Protein AF-A0A7Y2VBQ7-F1 (afdb_monomer_lite)

Radius of gyration: 13.42 Å; chains: 1; bounding box: 28×20×35 Å

Foldseek 3Di:
DWDWDWDDDPFKIKTWTWDFAPPVDPDTDIDTPWMWMDTPPDPDIDTDD

pLDDT: mean 89.56, std 8.25, range [67.19, 96.81]

Structure (mmCIF, N/CA/C/O backbone):
data_AF-A0A7Y2VBQ7-F1
#
_entry.id   AF-A0A7Y2VBQ7-F1
#
loop_
_atom_site.group_PDB
_ato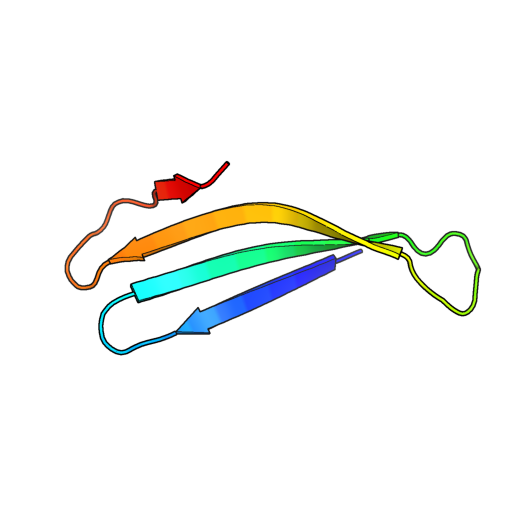m_site.id
_atom_site.type_symbol
_atom_site.label_atom_id
_atom_site.label_alt_id
_atom_site.label_comp_id
_atom_site.label_asym_id
_atom_site.label_entity_id
_atom_site.label_seq_id
_atom_site.pdbx_PDB_ins_code
_atom_site.Cartn_x
_atom_site.Cartn_y
_atom_site.Cartn_z
_atom_site.occupancy
_atom_site.B_iso_or_equiv
_atom_site.auth_seq_id
_atom_site.auth_comp_id
_atom_site.auth_asym_id
_atom_site.auth_atom_id
_atom_site.pdbx_PDB_model_num
ATOM 1 N N . HIS A 1 1 ? 9.749 5.611 -12.894 1.00 81.56 1 HIS A N 1
ATOM 2 C CA . HIS A 1 1 ? 8.369 5.110 -13.061 1.00 81.56 1 HIS A CA 1
ATOM 3 C C . HIS A 1 1 ? 7.988 4.309 -11.837 1.00 81.56 1 HIS A C 1
ATOM 5 O O . HIS A 1 1 ? 8.871 3.769 -11.179 1.00 81.56 1 HIS A O 1
ATOM 11 N N . GLY A 1 2 ? 6.710 4.263 -11.497 1.00 88.88 2 GLY A N 1
ATOM 12 C CA . GLY A 1 2 ? 6.280 3.622 -10.269 1.00 88.88 2 GLY A CA 1
ATOM 13 C C . GLY A 1 2 ? 4.773 3.611 -10.145 1.00 88.88 2 GLY A C 1
ATOM 14 O O . GLY A 1 2 ? 4.069 4.162 -10.991 1.00 88.88 2 GLY A O 1
ATOM 15 N N . TYR A 1 3 ? 4.305 2.983 -9.083 1.00 92.50 3 TYR A N 1
ATOM 16 C CA . TYR A 1 3 ? 2.908 2.998 -8.693 1.00 92.50 3 TYR A CA 1
ATOM 17 C C . TYR A 1 3 ? 2.812 3.003 -7.172 1.00 92.50 3 TYR A C 1
ATOM 19 O O . TYR A 1 3 ? 3.721 2.559 -6.463 1.00 92.50 3 TYR A O 1
ATOM 27 N N . LEU A 1 4 ? 1.699 3.525 -6.673 1.00 94.50 4 LEU A N 1
ATOM 28 C CA . LEU A 1 4 ? 1.357 3.429 -5.267 1.00 94.50 4 LEU A CA 1
ATOM 29 C C . LEU A 1 4 ? 0.492 2.186 -5.080 1.00 94.50 4 LEU A C 1
ATOM 31 O O . LEU A 1 4 ? -0.592 2.098 -5.651 1.00 94.50 4 LEU A O 1
ATOM 35 N N . LEU A 1 5 ? 0.974 1.222 -4.299 1.00 95.44 5 LEU A N 1
ATOM 36 C CA . LEU A 1 5 ? 0.170 0.073 -3.903 1.00 95.44 5 LEU A CA 1
ATOM 37 C C . LEU A 1 5 ? -0.512 0.395 -2.575 1.00 95.44 5 LEU A C 1
ATOM 39 O O . LEU A 1 5 ? 0.139 0.426 -1.529 1.00 95.44 5 LEU A O 1
ATOM 43 N N . LEU A 1 6 ? -1.813 0.664 -2.652 1.00 96.12 6 LEU A N 1
ATOM 44 C CA . LEU A 1 6 ? -2.667 0.920 -1.500 1.00 96.12 6 LEU A CA 1
ATOM 45 C C . LEU A 1 6 ? -3.303 -0.387 -1.030 1.00 96.12 6 LEU A C 1
ATOM 47 O O . LEU A 1 6 ? -3.961 -1.075 -1.809 1.00 96.12 6 LEU A O 1
ATOM 51 N N . THR A 1 7 ? -3.133 -0.696 0.250 1.00 95.44 7 THR A N 1
ATOM 52 C CA . THR A 1 7 ? -3.819 -1.801 0.921 1.00 95.44 7 THR A CA 1
ATOM 53 C C . THR A 1 7 ? -4.698 -1.217 2.015 1.00 95.44 7 THR A C 1
ATOM 55 O O . THR A 1 7 ? -4.211 -0.483 2.874 1.00 95.44 7 THR A O 1
ATOM 58 N N . LEU A 1 8 ? -5.989 -1.534 1.968 1.00 95.75 8 LEU A N 1
ATOM 59 C CA . LEU A 1 8 ? -6.993 -1.036 2.900 1.00 95.75 8 LEU A CA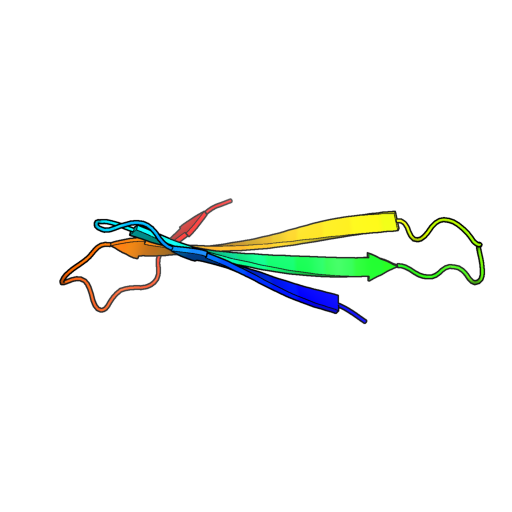 1
ATOM 60 C C . LEU A 1 8 ? -7.597 -2.214 3.659 1.00 95.75 8 LEU A C 1
ATOM 62 O O . LEU A 1 8 ? -8.000 -3.208 3.058 1.00 95.75 8 LEU A O 1
ATOM 66 N N . THR A 1 9 ? -7.671 -2.073 4.973 1.00 96.06 9 THR A N 1
ATOM 67 C CA . THR A 1 9 ? -8.457 -2.922 5.870 1.00 96.06 9 THR A CA 1
ATOM 68 C C . THR A 1 9 ? -9.439 -2.036 6.636 1.00 96.06 9 THR A C 1
ATOM 70 O O . THR A 1 9 ? -9.391 -0.811 6.515 1.00 96.06 9 THR A O 1
ATOM 73 N N . GLU A 1 10 ? -10.320 -2.625 7.444 1.00 96.81 10 GLU A N 1
ATOM 74 C CA . GLU A 1 10 ? -11.235 -1.841 8.286 1.00 96.81 10 GLU A CA 1
ATOM 75 C C . GLU A 1 10 ? -10.514 -0.958 9.317 1.00 96.81 10 GLU A C 1
ATOM 77 O O . GLU A 1 10 ? -11.076 0.048 9.752 1.00 96.81 10 GLU A O 1
ATOM 82 N N . GLU A 1 11 ? -9.280 -1.318 9.687 1.00 96.12 11 GLU A N 1
ATOM 83 C CA . GLU A 1 11 ? -8.533 -0.707 10.793 1.00 96.12 11 GLU A CA 1
ATOM 84 C C . GLU A 1 11 ? -7.259 0.028 10.353 1.00 96.12 11 GLU A C 1
ATOM 86 O O . GLU A 1 11 ? -6.809 0.947 11.037 1.00 96.12 11 GLU A O 1
ATOM 91 N N . GLU A 1 12 ? -6.681 -0.321 9.205 1.00 95.75 12 GLU A N 1
ATOM 92 C CA . GLU A 1 12 ? -5.419 0.243 8.719 1.00 95.75 12 GLU A CA 1
ATOM 93 C C . GLU A 1 12 ? -5.445 0.475 7.205 1.00 95.75 12 GLU A C 1
ATOM 95 O O . GLU A 1 12 ? -5.863 -0.389 6.427 1.00 95.75 12 GLU A O 1
ATOM 100 N N . ALA A 1 13 ? -4.908 1.623 6.789 1.00 96.00 13 ALA A N 1
ATOM 101 C CA . ALA A 1 13 ? -4.517 1.897 5.414 1.00 96.00 13 ALA A CA 1
ATOM 102 C C . ALA A 1 13 ? -2.988 1.924 5.309 1.00 96.00 13 ALA A C 1
ATOM 104 O O . ALA A 1 13 ? -2.319 2.644 6.051 1.00 96.00 13 ALA A O 1
ATOM 105 N N . THR A 1 14 ? -2.435 1.164 4.364 1.00 95.94 14 THR A N 1
ATOM 106 C CA . THR A 1 14 ? -0.999 1.135 4.062 1.00 95.94 14 THR A CA 1
ATOM 107 C C . THR A 1 14 ? -0.750 1.586 2.628 1.00 95.94 14 THR A C 1
ATOM 109 O O . THR A 1 14 ? -1.415 1.133 1.697 1.00 95.94 14 THR A O 1
ATOM 112 N N . ALA A 1 15 ? 0.233 2.461 2.444 1.00 95.56 15 ALA A N 1
ATOM 113 C CA . ALA A 1 15 ? 0.663 2.986 1.161 1.00 95.56 15 ALA A CA 1
ATOM 114 C C . ALA A 1 15 ? 2.120 2.588 0.899 1.00 95.56 15 ALA A C 1
ATOM 116 O O . ALA A 1 15 ? 3.045 3.077 1.550 1.00 95.56 15 ALA A O 1
ATOM 117 N N . ASN A 1 16 ? 2.312 1.695 -0.070 1.00 95.12 16 ASN A N 1
ATOM 118 C CA . ASN A 1 16 ? 3.620 1.196 -0.481 1.00 95.12 16 ASN A CA 1
ATOM 119 C C . ASN A 1 16 ? 4.050 1.880 -1.778 1.00 95.12 16 ASN A C 1
ATOM 121 O O . ASN A 1 16 ? 3.452 1.646 -2.833 1.00 95.12 16 ASN A O 1
ATOM 125 N N . PHE A 1 17 ? 5.103 2.693 -1.726 1.00 94.12 17 PHE A N 1
ATOM 126 C CA . PHE A 1 17 ? 5.642 3.330 -2.923 1.00 94.12 17 PHE A CA 1
ATOM 127 C C . PHE A 1 17 ? 6.557 2.352 -3.667 1.00 94.12 17 PHE A C 1
ATOM 129 O O . PHE A 1 17 ? 7.630 1.992 -3.174 1.00 94.12 17 PHE A O 1
ATOM 136 N N . LYS A 1 18 ? 6.106 1.879 -4.835 1.00 93.75 18 LYS A N 1
ATOM 137 C CA . LYS A 1 18 ? 6.828 0.912 -5.667 1.00 93.75 18 LYS A CA 1
ATOM 138 C C . LYS A 1 18 ? 7.537 1.633 -6.804 1.00 93.75 18 LYS A C 1
ATOM 140 O O . LYS A 1 18 ? 6.891 2.246 -7.654 1.00 93.75 18 LYS A O 1
ATOM 145 N N . ILE A 1 19 ? 8.860 1.511 -6.848 1.00 92.75 19 ILE A N 1
ATOM 146 C CA . ILE A 1 19 ? 9.670 1.979 -7.970 1.00 92.75 19 ILE A CA 1
ATOM 147 C C . ILE A 1 19 ? 9.833 0.829 -8.954 1.00 92.75 19 ILE A C 1
ATOM 149 O O . ILE A 1 19 ? 10.258 -0.264 -8.587 1.00 92.75 19 ILE A O 1
ATOM 153 N N . VAL A 1 20 ? 9.520 1.104 -10.217 1.00 91.25 20 VAL A N 1
ATOM 154 C CA . VAL A 1 20 ? 9.737 0.188 -11.334 1.00 91.25 20 VAL A CA 1
ATOM 155 C C . VAL A 1 20 ? 10.999 0.637 -12.062 1.00 91.25 20 VAL A C 1
ATOM 157 O O . VAL A 1 20 ? 11.007 1.679 -12.725 1.00 91.25 20 VAL A O 1
ATOM 160 N N . ASN A 1 21 ? 12.069 -0.146 -11.937 1.00 87.00 21 ASN A N 1
ATOM 161 C CA . ASN A 1 21 ? 13.314 0.085 -12.650 1.00 87.00 21 ASN A CA 1
ATOM 162 C C . ASN A 1 21 ? 13.328 -0.707 -13.965 1.00 87.00 21 ASN A C 1
ATOM 164 O O . ASN A 1 21 ? 13.599 -1.911 -14.007 1.00 87.00 21 ASN A O 1
ATOM 168 N N . THR A 1 22 ? 13.011 -0.013 -15.054 1.00 74.31 22 THR A N 1
ATOM 169 C CA . THR A 1 22 ? 13.022 -0.551 -16.415 1.00 74.31 22 THR A CA 1
ATOM 170 C C . THR A 1 22 ? 14.382 -0.286 -17.062 1.00 74.31 22 THR A C 1
ATOM 172 O O . THR A 1 22 ? 14.542 0.678 -17.809 1.00 74.31 22 THR A O 1
ATOM 175 N N . ASN A 1 23 ? 15.369 -1.157 -16.844 1.00 71.81 23 ASN A N 1
ATOM 176 C CA . ASN A 1 23 ? 16.679 -1.087 -17.520 1.00 71.81 23 ASN A CA 1
ATOM 177 C C . ASN A 1 23 ? 16.610 -1.482 -19.017 1.00 71.81 23 ASN A C 1
ATOM 179 O O . ASN A 1 23 ? 17.503 -2.155 -19.525 1.00 71.81 23 ASN A O 1
ATOM 183 N N . ARG A 1 24 ? 15.525 -1.131 -19.728 1.00 68.50 24 ARG A N 1
ATOM 184 C CA . ARG A 1 24 ? 15.191 -1.603 -21.092 1.00 68.50 24 ARG A C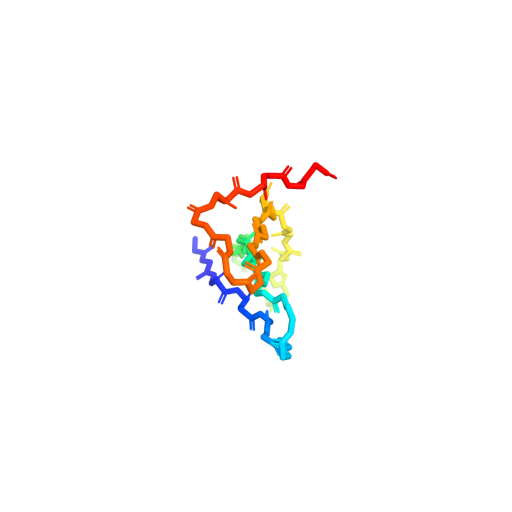A 1
ATOM 185 C C . ARG A 1 24 ? 15.122 -3.139 -21.232 1.00 68.50 24 ARG A C 1
ATOM 187 O O . ARG A 1 24 ? 15.256 -3.665 -22.332 1.00 68.50 24 ARG A O 1
ATOM 194 N N . ARG A 1 25 ? 14.913 -3.866 -20.127 1.00 69.00 25 ARG A N 1
ATOM 195 C CA . ARG A 1 25 ? 14.735 -5.331 -20.084 1.00 69.00 25 ARG A CA 1
ATOM 196 C C . ARG A 1 25 ? 13.249 -5.688 -19.967 1.00 69.00 25 ARG A C 1
ATOM 198 O O . ARG A 1 25 ? 12.487 -4.900 -19.415 1.00 69.00 25 ARG A O 1
ATOM 205 N N . ARG A 1 26 ? 12.856 -6.866 -20.478 1.00 71.94 26 ARG A N 1
ATOM 206 C CA . ARG A 1 26 ? 11.471 -7.386 -20.399 1.00 71.94 26 ARG A CA 1
ATOM 207 C C . ARG A 1 26 ? 10.986 -7.595 -18.961 1.00 71.94 26 ARG A C 1
ATOM 209 O O . ARG A 1 26 ? 9.797 -7.431 -18.727 1.00 71.94 26 ARG A O 1
ATOM 216 N N . ASP A 1 27 ? 11.901 -7.864 -18.031 1.00 79.88 27 ASP A N 1
ATOM 217 C CA . ASP A 1 27 ? 11.595 -8.040 -16.611 1.00 79.88 27 ASP A CA 1
ATOM 218 C C . ASP A 1 27 ? 12.027 -6.802 -15.815 1.00 79.88 27 ASP A C 1
ATOM 220 O O . ASP A 1 27 ? 13.220 -6.628 -15.528 1.00 79.88 27 ASP A O 1
ATOM 224 N N . PRO A 1 28 ? 11.094 -5.888 -15.496 1.00 81.31 28 PRO A N 1
ATOM 225 C CA . PRO A 1 28 ? 11.406 -4.740 -14.666 1.00 81.31 28 PRO A CA 1
ATOM 226 C C . PRO A 1 28 ? 11.695 -5.183 -13.232 1.00 81.31 28 PRO A C 1
ATOM 228 O O . PRO A 1 28 ? 10.954 -5.972 -12.649 1.00 81.31 28 PRO A O 1
ATOM 231 N N . ASN A 1 29 ? 12.743 -4.621 -12.632 1.00 87.94 29 ASN A N 1
ATOM 232 C CA . ASN A 1 29 ? 12.986 -4.812 -11.209 1.00 87.94 29 ASN A CA 1
ATOM 233 C C . ASN A 1 29 ? 12.085 -3.852 -10.422 1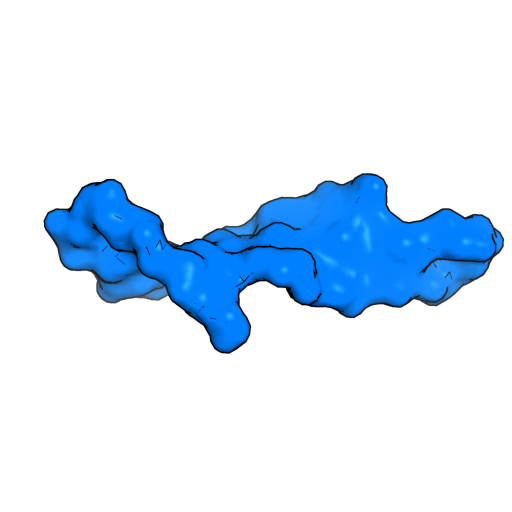.00 87.94 29 ASN A C 1
ATOM 235 O O . ASN A 1 29 ? 12.183 -2.635 -10.606 1.00 87.94 29 ASN A O 1
ATOM 239 N N . ILE A 1 30 ? 11.210 -4.386 -9.570 1.00 89.94 30 ILE A N 1
ATOM 240 C CA . ILE A 1 30 ? 10.275 -3.599 -8.762 1.00 89.94 30 ILE A CA 1
ATOM 241 C C . ILE A 1 30 ? 10.683 -3.708 -7.297 1.00 89.94 30 ILE A C 1
ATOM 243 O O . ILE A 1 30 ? 10.695 -4.801 -6.737 1.00 89.94 30 ILE A O 1
ATOM 247 N N . TYR A 1 31 ? 10.959 -2.575 -6.655 1.00 90.62 31 TYR A N 1
ATOM 248 C CA . TYR A 1 31 ? 11.284 -2.531 -5.228 1.00 90.62 31 TYR A CA 1
ATOM 249 C C . TYR A 1 31 ? 10.445 -1.486 -4.489 1.00 90.62 31 TYR A C 1
ATOM 251 O O . TYR A 1 31 ? 9.890 -0.562 -5.087 1.00 90.62 31 TYR A O 1
ATOM 259 N N . THR A 1 32 ? 10.305 -1.669 -3.176 1.00 90.38 32 THR A N 1
ATOM 260 C CA . THR A 1 32 ? 9.641 -0.699 -2.297 1.00 90.38 32 THR A CA 1
ATOM 261 C C . THR A 1 32 ? 10.650 0.358 -1.876 1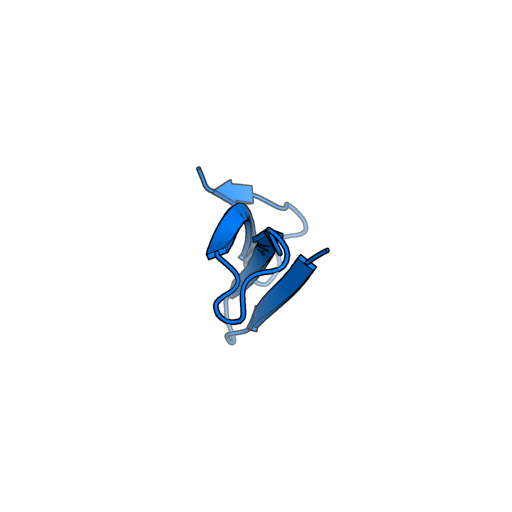.00 90.38 32 THR A C 1
ATOM 263 O O . THR A 1 32 ? 11.710 0.008 -1.371 1.00 90.38 32 THR A O 1
ATOM 266 N N . GLU A 1 33 ? 10.322 1.633 -2.052 1.00 88.25 33 GLU A N 1
ATOM 267 C CA . GLU A 1 33 ? 11.158 2.723 -1.537 1.00 88.25 33 GLU A CA 1
ATOM 268 C C . GLU A 1 33 ? 10.766 3.092 -0.105 1.00 88.25 33 GLU A C 1
ATOM 270 O O . GLU A 1 33 ? 11.619 3.221 0.769 1.00 88.25 33 GLU A O 1
ATOM 275 N N . LYS A 1 34 ? 9.462 3.275 0.130 1.00 88.69 34 LYS A N 1
ATOM 276 C CA . LYS A 1 34 ? 8.899 3.693 1.415 1.00 88.69 34 LYS A CA 1
ATOM 277 C C . LYS A 1 34 ? 7.545 3.050 1.647 1.00 88.69 34 LYS A C 1
ATOM 279 O O . LYS A 1 34 ? 6.789 2.804 0.701 1.00 88.69 34 LYS A O 1
ATOM 284 N N . VAL A 1 35 ? 7.239 2.850 2.921 1.00 93.75 35 VAL A N 1
ATOM 285 C CA . VAL A 1 35 ? 5.945 2.372 3.393 1.00 93.75 35 VAL A CA 1
ATOM 286 C C . VAL A 1 35 ? 5.394 3.380 4.385 1.00 93.75 35 VAL A C 1
ATOM 288 O O . VAL A 1 35 ? 6.066 3.747 5.347 1.00 93.75 35 VAL A O 1
ATOM 291 N N . PHE A 1 36 ? 4.161 3.819 4.161 1.00 94.75 36 PHE A N 1
ATOM 292 C CA . PHE A 1 36 ? 3.416 4.619 5.124 1.00 94.75 36 PHE A CA 1
ATOM 293 C C . PHE A 1 36 ? 2.189 3.857 5.590 1.00 94.75 36 PHE A C 1
ATOM 295 O O . PHE A 1 36 ? 1.563 3.157 4.796 1.00 94.75 36 PHE A O 1
ATOM 302 N N . SER A 1 37 ? 1.812 4.030 6.850 1.00 95.75 37 SER A N 1
ATOM 303 C CA . SER A 1 37 ? 0.536 3.545 7.359 1.00 95.75 37 SER A CA 1
ATOM 304 C C . SER A 1 37 ? -0.215 4.610 8.137 1.00 95.75 37 SER A C 1
ATOM 306 O O . SER A 1 37 ? 0.371 5.538 8.699 1.00 95.75 37 SER A O 1
ATOM 308 N N . VAL A 1 38 ? -1.532 4.461 8.181 1.00 96.19 38 VAL A N 1
ATOM 309 C CA . VAL A 1 38 ? -2.413 5.223 9.058 1.00 96.19 38 VAL A CA 1
ATOM 310 C C . VAL A 1 38 ? -3.476 4.283 9.614 1.00 96.19 38 VAL A C 1
ATOM 312 O O . VAL A 1 38 ? -4.046 3.470 8.887 1.00 96.19 38 VAL A O 1
ATOM 315 N N . MET A 1 39 ? -3.709 4.380 10.920 1.00 96.31 39 MET A N 1
ATOM 316 C CA . MET A 1 39 ? -4.764 3.634 11.603 1.00 96.31 39 MET A CA 1
ATOM 317 C C . MET A 1 39 ? -6.084 4.397 11.517 1.00 96.31 39 MET A C 1
ATOM 319 O O . MET A 1 39 ? -6.098 5.629 11.482 1.00 96.31 39 MET A O 1
ATOM 323 N N . LYS A 1 40 ? -7.199 3.677 11.548 1.00 95.00 40 LYS A N 1
ATOM 324 C CA . LYS A 1 40 ? -8.544 4.242 11.650 1.00 95.00 40 LYS A CA 1
ATOM 325 C C . LYS A 1 40 ? -8.636 5.247 12.801 1.00 95.00 40 LYS A C 1
ATOM 327 O O . LYS A 1 40 ? -8.159 5.001 13.906 1.00 95.00 40 LYS A O 1
ATOM 332 N N . GLY A 1 41 ? -9.224 6.409 12.522 1.00 93.62 41 GLY A N 1
ATOM 333 C CA . GLY A 1 41 ? -9.347 7.511 13.485 1.00 93.62 41 GLY A CA 1
ATOM 334 C C . GLY A 1 41 ? -8.054 8.300 13.737 1.00 93.62 41 GLY A C 1
ATOM 335 O O . GLY A 1 41 ? -8.094 9.331 14.407 1.00 93.62 41 GLY A O 1
ATOM 336 N N . SER A 1 42 ? -6.915 7.873 13.183 1.00 92.25 42 SER A N 1
ATOM 337 C CA . SER A 1 42 ? -5.665 8.629 13.226 1.00 92.25 42 SER A CA 1
ATOM 338 C C . SER A 1 42 ? -5.534 9.540 12.007 1.00 92.25 42 SER A C 1
ATOM 340 O O . SER A 1 42 ? -5.837 9.152 10.884 1.00 92.25 42 SER A O 1
ATOM 342 N N . HIS A 1 43 ? -5.000 10.742 12.222 1.00 89.31 43 HIS A N 1
ATOM 343 C CA . HIS A 1 43 ? -4.597 11.667 11.153 1.00 89.31 43 HIS A CA 1
ATOM 344 C C . HIS A 1 43 ? -3.077 11.650 10.922 1.00 89.31 43 HIS A C 1
ATOM 346 O O . HIS A 1 43 ? -2.550 12.406 10.107 1.00 89.31 43 HIS A O 1
ATOM 352 N N . LYS A 1 44 ? -2.350 10.808 11.667 1.00 91.94 44 LYS A N 1
ATOM 353 C CA . LYS A 1 44 ? -0.892 10.729 11.619 1.00 91.94 44 LYS A CA 1
ATOM 354 C C . LYS A 1 44 ? -0.455 9.579 10.720 1.00 91.94 44 LYS A C 1
ATOM 356 O O . LYS A 1 44 ? -0.715 8.418 11.029 1.00 91.94 44 LYS A O 1
ATOM 361 N N . LEU A 1 45 ? 0.270 9.921 9.659 1.00 92.38 45 LEU A N 1
ATOM 362 C CA . LEU A 1 45 ? 1.012 8.967 8.840 1.00 92.38 45 LEU A CA 1
ATOM 363 C C . LEU A 1 45 ? 2.265 8.500 9.588 1.00 92.38 45 LEU A C 1
ATOM 365 O O . LEU A 1 45 ? 3.047 9.312 10.088 1.00 92.38 45 LEU A O 1
ATOM 369 N N . ILE A 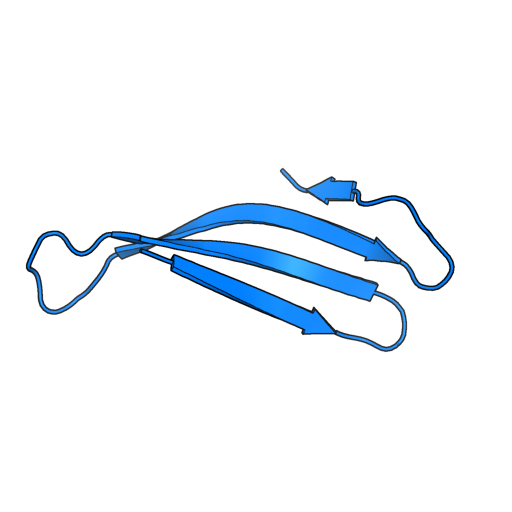1 46 ? 2.457 7.188 9.649 1.00 94.56 46 ILE A N 1
ATOM 370 C CA . ILE A 1 46 ? 3.618 6.539 10.254 1.00 94.56 46 ILE A CA 1
ATOM 371 C C . ILE A 1 46 ? 4.477 5.981 9.122 1.00 94.56 46 ILE A C 1
ATOM 373 O O . ILE A 1 46 ? 4.003 5.171 8.329 1.00 94.56 46 ILE A O 1
ATOM 377 N N . SER A 1 47 ? 5.736 6.412 9.035 1.00 92.69 47 SER A N 1
ATOM 378 C CA . SER A 1 47 ? 6.709 5.791 8.131 1.00 92.69 47 SER A CA 1
ATOM 379 C C . SER A 1 47 ? 7.158 4.463 8.734 1.00 92.69 47 SER A C 1
ATOM 381 O O . SER A 1 47 ? 7.668 4.447 9.853 1.00 92.69 47 SER A O 1
ATOM 383 N N . LYS A 1 48 ? 6.996 3.368 7.995 1.00 83.81 48 LYS A N 1
ATOM 384 C CA . LYS A 1 48 ? 7.560 2.059 8.334 1.00 83.81 48 LYS A CA 1
ATOM 385 C C . LYS A 1 48 ? 8.875 1.906 7.559 1.00 83.81 48 LYS A C 1
ATOM 387 O O . LYS A 1 48 ? 8.882 2.102 6.342 1.00 83.81 48 LYS A O 1
ATOM 392 N N . GLN A 1 49 ? 9.976 1.687 8.282 1.00 67.19 49 GLN A N 1
ATOM 393 C CA . GLN A 1 49 ? 11.277 1.329 7.701 1.00 67.19 49 GLN A CA 1
ATOM 394 C C . GLN A 1 49 ? 11.309 -0.162 7.385 1.00 67.19 49 GLN A C 1
ATOM 396 O O . GLN A 1 49 ? 10.759 -0.933 8.204 1.00 67.19 49 GLN A O 1
#

Secondary structure (DSSP, 8-state):
-EEEEEEE-SSEEEEEEEEEE-SSSSS-EEEEEEEEEEETT----EEE-

Sequence (49 aa):
HGYLLLTLTEEEATANFKIVNTNRRRDPNIYTEKVFSVMKGSHKLISKQ